Protein AF-A0A537HD70-F1 (afdb_monomer_lite)

Sequence (107 aa):
MSSSVHTKIQREFAEVERELEEDGARGSPLFSGGIIDFCKGWLKLAPTQYQEKILLHASRFVVARWARQTGKSTTIAALSLYCALHEGAKRVIILAPSLRQSKKLIH

pLDDT: mean 85.07, std 12.03, range [45.78, 96.75]

Structure (mmCIF, N/CA/C/O backbone):
data_AF-A0A537HD70-F1
#
_entry.id   AF-A0A537HD70-F1
#
loop_
_atom_site.group_PDB
_atom_site.id
_atom_site.type_symbol
_atom_site.label_atom_id
_atom_site.label_alt_id
_atom_site.label_comp_id
_atom_site.label_asym_id
_atom_site.label_entity_id
_atom_site.label_seq_id
_atom_site.pdbx_PDB_ins_code
_atom_site.Cartn_x
_atom_site.Cartn_y
_atom_site.Cartn_z
_atom_site.occupancy
_atom_site.B_iso_or_equiv
_atom_site.auth_seq_id
_atom_site.auth_comp_id
_atom_site.auth_asym_id
_atom_site.auth_atom_id
_atom_site.pdbx_PDB_model_num
ATOM 1 N N . MET A 1 1 ? -11.267 -3.176 46.882 1.00 45.78 1 MET A N 1
ATOM 2 C CA . MET A 1 1 ? -12.435 -2.401 46.408 1.00 45.78 1 MET A CA 1
ATOM 3 C C . MET A 1 1 ? -12.768 -2.862 44.997 1.00 45.78 1 MET A C 1
ATOM 5 O O . MET A 1 1 ? -11.998 -2.589 44.087 1.00 45.78 1 MET A O 1
ATOM 9 N N . SER A 1 2 ? -13.832 -3.654 44.838 1.00 52.25 2 SER A N 1
ATOM 10 C CA . SER A 1 2 ? -14.286 -4.150 43.531 1.00 52.25 2 SER A CA 1
ATOM 11 C C . SER A 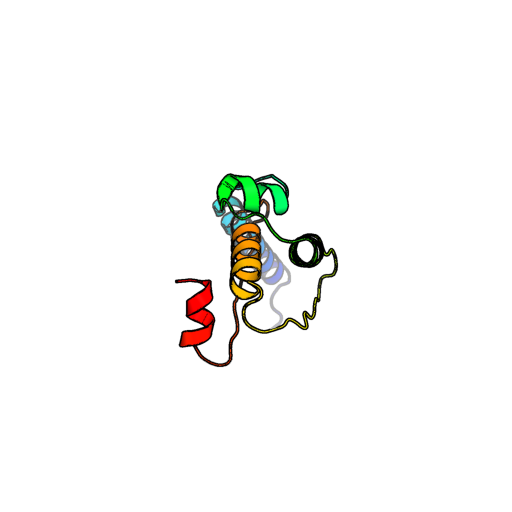1 2 ? -14.964 -3.004 42.792 1.00 52.25 2 SER A C 1
ATOM 13 O O . SER A 1 2 ? -15.952 -2.470 43.291 1.00 52.25 2 SER A O 1
ATOM 15 N N . SER A 1 3 ? -14.446 -2.597 41.634 1.00 59.22 3 SER A N 1
ATOM 16 C CA . SER A 1 3 ? -15.181 -1.674 40.770 1.00 59.22 3 SER A CA 1
ATOM 17 C C . SER A 1 3 ? -16.515 -2.322 40.390 1.00 59.22 3 SER A C 1
ATOM 19 O O . SER A 1 3 ? -16.570 -3.505 40.048 1.00 59.22 3 SER A O 1
ATOM 21 N N . SER A 1 4 ? -17.608 -1.571 40.542 1.00 76.31 4 SER A N 1
ATOM 22 C CA . SER A 1 4 ? -18.950 -2.047 40.207 1.00 76.31 4 SER A CA 1
ATOM 23 C C . SER A 1 4 ? -18.999 -2.396 38.720 1.00 76.31 4 SER A C 1
ATOM 25 O O . SER A 1 4 ? -18.476 -1.651 37.888 1.00 76.31 4 SER A O 1
ATOM 27 N N . VAL A 1 5 ? -19.638 -3.518 38.380 1.00 75.56 5 VAL A N 1
ATOM 28 C CA . VAL A 1 5 ? -19.846 -3.974 36.993 1.00 75.56 5 VAL A CA 1
ATOM 29 C C . VAL A 1 5 ? -20.405 -2.842 36.124 1.00 75.56 5 VAL A C 1
ATOM 31 O O . VAL A 1 5 ? -19.977 -2.669 34.987 1.00 75.56 5 VAL A O 1
ATOM 34 N N . HIS A 1 6 ? -21.264 -1.998 36.701 1.00 71.06 6 HIS A N 1
ATOM 35 C CA . HIS A 1 6 ? -21.823 -0.816 36.052 1.00 71.06 6 HIS A CA 1
ATOM 36 C C . HIS A 1 6 ? -20.745 0.167 35.573 1.00 71.06 6 HIS A C 1
ATOM 38 O O . HIS A 1 6 ? -20.778 0.617 34.436 1.00 71.06 6 HIS A O 1
ATOM 44 N N . THR A 1 7 ? -19.744 0.471 36.400 1.00 79.50 7 THR A N 1
ATOM 45 C CA . THR A 1 7 ? -18.641 1.374 36.032 1.00 79.50 7 T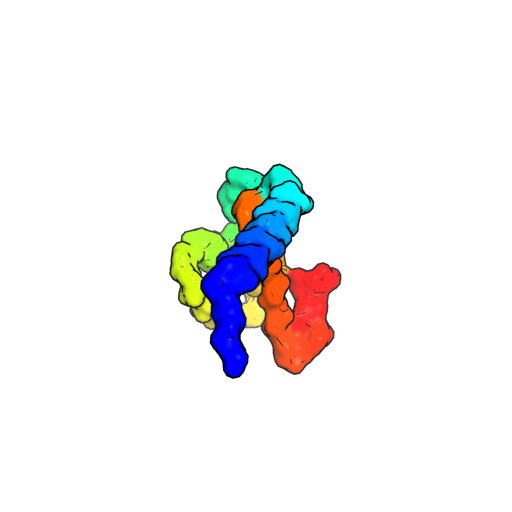HR A CA 1
ATOM 46 C C . THR A 1 7 ? -17.804 0.802 34.889 1.00 79.50 7 THR A C 1
ATOM 48 O O . THR A 1 7 ? -17.320 1.544 34.040 1.00 79.50 7 THR A O 1
ATOM 51 N N . LYS A 1 8 ? -17.646 -0.525 34.850 1.00 76.75 8 LYS A N 1
ATOM 52 C CA . LYS A 1 8 ? -16.899 -1.210 33.793 1.00 76.75 8 LYS A CA 1
ATOM 53 C C . LYS A 1 8 ? -17.657 -1.179 32.464 1.00 76.75 8 LYS A C 1
ATOM 55 O O . LYS A 1 8 ? -17.058 -0.855 31.450 1.00 76.75 8 LYS A O 1
ATOM 60 N N . ILE A 1 9 ? -18.967 -1.433 32.503 1.00 82.44 9 ILE A N 1
ATOM 61 C CA . ILE A 1 9 ? -19.860 -1.341 31.340 1.00 82.44 9 ILE A CA 1
ATOM 62 C C . ILE A 1 9 ? -19.862 0.085 30.780 1.00 82.44 9 ILE A C 1
ATOM 64 O O . ILE A 1 9 ? -19.630 0.265 29.594 1.00 82.44 9 ILE A O 1
ATOM 68 N N . GLN A 1 10 ? -20.046 1.099 31.629 1.00 83.44 10 GLN A N 1
ATOM 69 C CA . GLN A 1 10 ? -20.068 2.503 31.201 1.00 83.44 10 GLN A CA 1
ATOM 70 C C . GLN A 1 10 ? -18.755 2.937 30.533 1.00 83.44 10 GLN A C 1
ATOM 72 O O . GLN A 1 10 ? -18.768 3.675 29.554 1.00 83.44 10 GLN A O 1
ATOM 77 N N . ARG A 1 11 ? -17.613 2.448 31.030 1.00 80.12 11 ARG A N 1
ATOM 78 C CA . ARG A 1 11 ? -16.305 2.735 30.432 1.00 80.12 11 ARG A CA 1
ATOM 79 C C . ARG A 1 11 ? -16.145 2.107 29.045 1.00 80.12 11 ARG A C 1
ATOM 81 O O . ARG A 1 11 ? -15.670 2.791 28.150 1.00 80.12 11 ARG A O 1
ATOM 88 N N . GLU A 1 12 ? -16.544 0.846 28.885 1.00 80.12 12 GLU A N 1
ATOM 89 C CA . GLU A 1 12 ? -16.503 0.149 27.589 1.00 80.12 12 GLU A CA 1
ATOM 90 C C . GLU A 1 12 ? -17.448 0.803 26.575 1.00 80.12 12 GLU A C 1
ATOM 92 O O . GLU A 1 12 ? -17.054 1.058 25.443 1.00 80.12 12 GLU A O 1
ATOM 97 N N . PHE A 1 13 ? -18.667 1.167 26.988 1.00 80.25 13 PHE A N 1
ATOM 98 C CA . PHE A 1 13 ? -19.600 1.903 26.127 1.00 80.25 13 PHE A CA 1
ATOM 99 C C . PHE A 1 13 ? -19.010 3.234 25.647 1.00 80.25 13 PHE A C 1
ATOM 101 O O . PHE A 1 13 ? -19.080 3.530 24.460 1.00 80.25 13 PHE A O 1
ATOM 108 N N . ALA A 1 14 ? -18.356 3.989 26.533 1.00 84.44 14 ALA A N 1
ATOM 109 C CA . ALA A 1 14 ? -17.714 5.253 26.177 1.00 84.44 14 ALA A CA 1
ATOM 110 C C . ALA A 1 14 ? -16.453 5.094 25.304 1.00 84.44 14 ALA A C 1
ATOM 112 O O . ALA A 1 14 ? -16.015 6.065 24.685 1.00 84.44 14 ALA A O 1
ATOM 113 N N . GLU A 1 15 ? -15.801 3.927 25.301 1.00 82.31 15 GLU A N 1
ATOM 114 C CA . GLU A 1 15 ? -14.723 3.604 24.353 1.00 82.31 15 GLU A CA 1
ATOM 115 C C . GLU A 1 15 ? -15.289 3.249 22.981 1.00 82.31 15 GLU A C 1
ATOM 117 O O . GLU A 1 15 ? -14.817 3.792 21.986 1.00 82.31 15 GLU A O 1
ATOM 122 N N . VAL A 1 16 ? -16.341 2.431 22.936 1.00 78.81 16 VAL A N 1
ATOM 123 C CA . VAL A 1 16 ? -17.025 2.049 21.694 1.00 78.81 16 VAL A CA 1
ATOM 124 C C . VAL A 1 16 ? -17.683 3.254 21.022 1.00 78.81 16 VAL A C 1
ATOM 126 O O . VAL A 1 16 ? -17.556 3.409 19.813 1.00 78.81 16 VAL A O 1
ATOM 129 N N . GLU A 1 17 ? -18.337 4.145 21.772 1.00 78.62 17 GLU A N 1
ATOM 130 C CA . GLU A 1 17 ? -18.900 5.387 21.221 1.00 78.62 17 GLU A CA 1
ATOM 131 C C . GLU A 1 17 ? -17.816 6.283 20.618 1.00 78.62 17 GLU A C 1
ATOM 133 O O . GLU A 1 17 ? -18.003 6.795 19.519 1.00 78.62 17 GLU A O 1
ATOM 138 N N . ARG A 1 18 ? -16.654 6.407 21.273 1.00 73.75 18 ARG A N 1
ATOM 139 C CA . ARG A 1 18 ? -15.510 7.150 20.720 1.00 73.75 18 ARG A CA 1
ATOM 140 C C . ARG A 1 18 ? -14.954 6.501 19.462 1.00 73.75 18 ARG A C 1
ATOM 142 O O . ARG A 1 18 ? -14.606 7.209 18.528 1.00 73.75 18 ARG A O 1
ATOM 149 N N . GLU A 1 19 ? -14.853 5.178 19.432 1.00 72.69 19 GLU A N 1
ATOM 150 C CA . GLU A 1 19 ? -14.373 4.445 18.259 1.00 72.69 19 GLU A CA 1
ATOM 151 C C . GLU A 1 19 ? -15.349 4.594 17.081 1.00 72.69 19 GLU A C 1
ATOM 153 O O . GLU A 1 19 ? -14.920 4.829 15.955 1.00 72.69 19 GLU A O 1
ATOM 158 N N . LEU A 1 20 ? -16.658 4.571 17.350 1.00 65.19 20 LEU A N 1
ATOM 159 C CA . LEU A 1 20 ? -17.715 4.816 16.368 1.00 65.19 20 LEU A CA 1
ATOM 160 C C . LEU A 1 20 ? -17.767 6.275 15.898 1.00 65.19 20 LEU A C 1
ATOM 162 O O . LEU A 1 20 ? -18.015 6.515 14.719 1.00 65.19 20 LEU A O 1
ATOM 166 N N . GLU A 1 21 ? -17.524 7.248 16.777 1.00 68.50 21 GLU A N 1
ATOM 167 C CA . GLU A 1 21 ? -17.390 8.661 16.406 1.00 68.50 21 GLU A CA 1
ATOM 168 C C . GLU A 1 21 ? -16.119 8.908 15.588 1.00 68.50 21 GLU A C 1
ATOM 170 O O . GLU A 1 21 ? -16.177 9.603 14.576 1.00 68.50 21 GLU A O 1
ATOM 175 N N . GLU A 1 22 ? -14.984 8.309 15.966 1.00 64.50 22 GLU A N 1
ATOM 176 C CA . GLU A 1 22 ? -13.743 8.355 15.186 1.00 64.50 22 GLU A CA 1
ATOM 177 C C . GLU A 1 22 ? -13.935 7.711 13.810 1.00 64.50 22 GLU A C 1
ATOM 179 O O . GLU A 1 22 ? -13.484 8.267 12.812 1.00 64.50 22 GLU A O 1
ATOM 184 N N . ASP A 1 23 ? -14.620 6.569 13.733 1.00 60.19 23 ASP A N 1
ATOM 185 C CA . ASP A 1 23 ? -14.918 5.871 12.482 1.00 60.19 23 ASP A CA 1
ATOM 186 C C . ASP A 1 23 ? -15.949 6.616 11.630 1.00 60.19 23 ASP A C 1
ATOM 188 O O . ASP A 1 23 ? -15.775 6.720 10.415 1.00 60.19 23 ASP A O 1
ATOM 192 N N . GLY A 1 24 ? -16.968 7.215 12.247 1.00 59.31 24 GLY A N 1
ATOM 193 C CA . GLY A 1 24 ? -17.931 8.096 11.585 1.00 59.31 24 GLY A CA 1
ATOM 194 C C . GLY A 1 24 ? -17.291 9.389 11.070 1.00 59.31 24 GLY A C 1
ATOM 195 O O . GLY A 1 24 ? -17.644 9.874 9.993 1.00 59.31 24 GLY A O 1
ATOM 196 N N . ALA A 1 25 ? -16.288 9.914 11.780 1.00 56.72 25 ALA A N 1
ATOM 197 C CA . ALA A 1 25 ? -15.508 11.081 11.377 1.00 56.72 25 ALA A CA 1
ATOM 198 C C . ALA A 1 25 ? -14.500 10.791 10.251 1.00 56.72 25 ALA A C 1
ATOM 200 O O . ALA A 1 25 ? -14.029 11.735 9.612 1.00 56.72 25 ALA A O 1
ATOM 201 N N . ARG A 1 26 ? -14.187 9.518 9.943 1.00 59.78 26 ARG A N 1
ATOM 202 C CA . ARG A 1 26 ? -13.334 9.159 8.787 1.00 59.78 26 ARG A CA 1
ATOM 203 C C . ARG A 1 26 ? -13.980 9.484 7.435 1.00 59.78 26 ARG A C 1
ATOM 205 O O . ARG A 1 26 ? -13.278 9.464 6.426 1.00 59.78 26 ARG A O 1
ATOM 212 N N . GLY A 1 27 ? -15.262 9.856 7.414 1.00 61.03 27 GLY A N 1
ATOM 213 C CA . GLY A 1 27 ? -15.971 10.283 6.212 1.00 61.03 27 GLY A CA 1
ATOM 214 C C . GLY A 1 27 ? -16.242 9.137 5.234 1.00 61.03 27 GLY A C 1
ATOM 215 O O . GLY A 1 27 ? -15.819 7.997 5.424 1.00 61.03 27 GLY A O 1
ATOM 216 N N . SER A 1 28 ? -16.988 9.437 4.169 1.00 63.75 28 SER A N 1
ATOM 217 C CA . SER A 1 28 ? -17.179 8.493 3.067 1.00 63.75 28 SER A CA 1
ATOM 218 C C . SER A 1 28 ? -15.828 8.176 2.411 1.00 63.75 28 SER A C 1
ATOM 220 O O . SER A 1 28 ? -14.989 9.075 2.302 1.00 63.75 28 SER A O 1
ATOM 222 N N . PRO A 1 29 ? -15.597 6.932 1.958 1.00 71.94 29 PRO A N 1
ATOM 223 C CA . PRO A 1 29 ? -14.355 6.576 1.287 1.00 71.94 29 PRO A CA 1
ATOM 224 C C . PRO A 1 29 ? -14.037 7.530 0.141 1.00 71.94 29 PRO A C 1
ATOM 226 O O . PRO A 1 29 ? -14.880 7.786 -0.717 1.00 71.94 29 PRO A O 1
ATOM 229 N N . LEU A 1 30 ? -12.791 8.006 0.095 1.00 81.56 30 LEU A N 1
ATOM 230 C CA . LEU A 1 30 ? -12.305 8.798 -1.036 1.00 81.56 30 LEU A CA 1
ATOM 231 C C . LEU A 1 30 ? -12.141 7.928 -2.292 1.00 81.56 30 LEU A C 1
ATOM 233 O O . LEU A 1 30 ? -12.107 8.450 -3.406 1.00 81.56 30 LEU A O 1
ATOM 237 N N . PHE A 1 31 ? -12.058 6.603 -2.121 1.00 85.25 31 PHE A N 1
ATOM 238 C CA . PHE A 1 31 ? -12.009 5.634 -3.207 1.00 85.25 31 PHE A CA 1
ATOM 239 C C . PHE A 1 31 ? -12.701 4.306 -2.848 1.00 85.25 31 PHE A C 1
ATOM 241 O O . PHE A 1 31 ? -12.470 3.757 -1.774 1.00 85.25 31 PHE A O 1
ATOM 248 N N . SER A 1 32 ? -13.483 3.749 -3.779 1.00 83.75 32 SER A N 1
ATOM 249 C CA . SER A 1 32 ? -14.241 2.492 -3.585 1.00 83.75 32 SER A CA 1
ATOM 250 C C . SER A 1 32 ? -13.959 1.422 -4.653 1.00 83.75 32 SER A C 1
ATOM 252 O O . SER A 1 32 ? -14.722 0.473 -4.803 1.00 83.75 32 SER A O 1
ATOM 254 N N . GLY A 1 33 ? -12.901 1.587 -5.453 1.00 89.88 33 GLY A N 1
ATOM 255 C CA . GLY A 1 33 ? -12.538 0.647 -6.520 1.00 89.88 33 GLY A CA 1
ATOM 256 C C . GLY A 1 33 ? -11.461 -0.371 -6.127 1.00 89.88 33 GLY A C 1
ATOM 257 O O . GLY A 1 33 ? -10.939 -0.390 -5.008 1.00 89.88 33 GLY A O 1
ATOM 258 N N . GLY A 1 34 ? -11.056 -1.191 -7.098 1.00 93.75 34 GLY A N 1
ATOM 259 C CA . GLY A 1 34 ? -9.928 -2.104 -6.937 1.00 93.75 34 GLY A CA 1
ATOM 260 C C . GLY A 1 34 ? -8.584 -1.370 -6.876 1.00 93.75 34 GLY A C 1
ATOM 261 O O . GLY A 1 34 ? -8.392 -0.318 -7.487 1.00 93.75 34 GLY A O 1
ATOM 262 N N . ILE A 1 35 ? -7.604 -1.951 -6.181 1.00 95.56 35 ILE A N 1
ATOM 263 C CA . ILE A 1 35 ? -6.253 -1.376 -6.058 1.00 95.56 35 ILE A CA 1
ATOM 264 C C . ILE A 1 35 ? -5.542 -1.174 -7.408 1.00 95.56 35 ILE A C 1
ATOM 266 O O . ILE A 1 35 ? -4.747 -0.247 -7.566 1.00 95.56 35 ILE A O 1
ATOM 270 N N . ILE A 1 36 ? -5.831 -2.014 -8.405 1.00 96.75 36 ILE A N 1
ATOM 271 C CA . ILE A 1 36 ? -5.256 -1.873 -9.750 1.00 96.75 36 ILE A CA 1
ATOM 272 C C . ILE A 1 36 ? -5.847 -0.658 -10.469 1.00 96.75 36 ILE A C 1
ATOM 274 O O . ILE A 1 36 ? -5.102 0.107 -11.085 1.00 96.75 36 ILE A O 1
ATOM 278 N N . ASP A 1 37 ? -7.154 -0.439 -10.332 1.00 95.19 37 ASP A N 1
ATOM 279 C CA . ASP A 1 37 ? -7.840 0.723 -10.903 1.00 95.19 37 ASP A CA 1
ATOM 280 C C . ASP A 1 37 ? -7.400 2.009 -10.211 1.00 95.19 37 ASP A C 1
ATOM 282 O O . ASP A 1 37 ? -7.188 3.027 -10.868 1.00 95.19 37 ASP A O 1
ATOM 286 N N . PHE A 1 38 ? -7.163 1.949 -8.899 1.00 95.31 38 PHE A N 1
ATOM 287 C CA . PHE A 1 38 ? -6.543 3.039 -8.154 1.00 95.31 38 PHE A CA 1
ATOM 288 C C . PHE A 1 38 ? -5.167 3.394 -8.730 1.00 95.31 38 PHE A C 1
ATOM 290 O O . PHE A 1 38 ? -4.909 4.550 -9.071 1.00 95.31 38 PHE A O 1
ATOM 297 N N . CYS A 1 39 ? -4.292 2.400 -8.914 1.00 96.50 39 CYS A N 1
ATOM 298 C CA . CYS A 1 39 ? -2.962 2.633 -9.474 1.00 96.50 39 CYS A CA 1
ATOM 299 C C . CYS A 1 39 ? -3.043 3.272 -10.867 1.00 96.50 39 CYS A C 1
ATOM 301 O O . CYS A 1 39 ? -2.423 4.308 -11.107 1.00 96.50 39 CYS A O 1
ATOM 303 N N . LYS A 1 40 ? -3.834 2.697 -11.778 1.00 96.19 40 LYS A N 1
ATOM 304 C CA . LYS A 1 40 ? -3.905 3.148 -13.177 1.00 96.19 40 LYS A CA 1
ATOM 305 C C . LYS A 1 40 ? -4.655 4.473 -13.327 1.00 96.19 40 LYS A C 1
ATOM 307 O O . LYS A 1 40 ? -4.208 5.363 -14.048 1.00 96.19 40 LYS A O 1
ATOM 312 N N . GLY A 1 41 ? -5.795 4.606 -12.658 1.00 94.00 41 GLY A N 1
ATOM 313 C CA . GLY A 1 41 ? -6.708 5.735 -12.793 1.00 94.00 41 GLY A CA 1
ATOM 314 C C . GLY A 1 41 ? -6.250 6.966 -12.023 1.00 94.00 41 GLY A C 1
ATOM 315 O O . GLY A 1 41 ? -6.131 8.039 -12.620 1.00 94.00 41 GLY A O 1
ATOM 316 N N . TRP A 1 42 ? -5.961 6.800 -10.730 1.00 93.56 42 TRP A N 1
ATOM 317 C CA . TRP A 1 42 ? -5.609 7.897 -9.826 1.00 93.56 42 TRP A CA 1
ATOM 318 C C . TRP A 1 42 ? -4.117 8.207 -9.849 1.00 93.56 42 TRP A C 1
ATOM 320 O O . TRP A 1 42 ? -3.736 9.359 -10.034 1.00 93.56 42 TRP A O 1
ATOM 330 N N . LEU A 1 43 ? -3.267 7.186 -9.711 1.00 93.88 43 LEU A N 1
ATOM 331 C CA . LEU A 1 43 ? -1.814 7.389 -9.617 1.00 93.88 43 LEU A CA 1
ATOM 332 C C . LEU A 1 43 ? -1.106 7.438 -10.974 1.00 93.88 43 LEU A C 1
ATOM 334 O O . LEU A 1 43 ? 0.093 7.703 -11.020 1.00 93.88 43 LEU A O 1
ATOM 338 N N . LYS A 1 44 ? -1.821 7.146 -12.070 1.00 94.94 44 LYS A N 1
ATOM 339 C CA . LYS A 1 44 ? -1.249 6.984 -13.420 1.00 94.94 44 LYS A CA 1
ATOM 340 C C . LYS A 1 44 ? -0.061 6.011 -13.445 1.00 94.94 44 LYS A C 1
ATOM 342 O O . LYS A 1 44 ? 0.856 6.140 -14.251 1.00 94.94 44 LYS A O 1
ATOM 347 N N . LEU A 1 45 ? -0.095 5.016 -12.562 1.00 93.62 45 LEU A N 1
ATOM 348 C CA . LEU A 1 45 ? 0.906 3.974 -12.420 1.00 93.62 45 LEU A CA 1
ATOM 349 C C . LEU A 1 45 ? 0.357 2.676 -13.006 1.00 93.62 45 LEU A C 1
ATOM 351 O O . LEU A 1 45 ? -0.667 2.171 -12.555 1.00 93.62 45 LEU A O 1
ATOM 355 N N . ALA A 1 46 ? 1.056 2.116 -13.990 1.00 96.06 46 ALA A N 1
ATOM 356 C CA . ALA A 1 46 ? 0.766 0.791 -14.527 1.00 96.06 46 ALA A CA 1
ATOM 357 C C . ALA A 1 46 ? 1.652 -0.243 -13.813 1.00 96.06 46 ALA A C 1
ATOM 359 O O . ALA A 1 46 ? 2.853 -0.300 -14.099 1.00 96.06 46 ALA A O 1
ATOM 360 N N . PRO A 1 47 ? 1.118 -1.039 -12.865 1.00 96.25 47 PRO A N 1
ATOM 361 C CA . PRO A 1 47 ? 1.930 -2.024 -12.175 1.00 96.25 47 PRO A CA 1
ATOM 362 C C . PRO A 1 47 ? 2.348 -3.121 -13.155 1.00 96.25 47 PRO A C 1
ATOM 364 O O . PRO A 1 47 ? 1.576 -3.555 -14.005 1.00 96.25 47 PRO A O 1
ATOM 367 N N . THR A 1 48 ? 3.580 -3.594 -13.030 1.00 96.50 48 THR A N 1
ATOM 368 C CA . THR A 1 48 ? 4.031 -4.789 -13.756 1.00 96.50 48 THR A CA 1
ATOM 369 C C . THR A 1 48 ? 3.371 -6.045 -13.182 1.00 96.50 48 THR A C 1
ATOM 371 O O . THR A 1 48 ? 2.935 -6.051 -12.032 1.00 96.50 48 THR A O 1
ATOM 374 N N . GLN A 1 49 ? 3.382 -7.158 -13.921 1.00 95.81 49 GLN A N 1
ATOM 375 C CA . GLN A 1 49 ? 2.749 -8.415 -13.485 1.00 95.81 49 GLN A CA 1
ATOM 376 C C . GLN A 1 49 ? 3.179 -8.879 -12.082 1.00 95.81 49 GLN A C 1
ATOM 378 O O . GLN A 1 49 ? 2.371 -9.399 -11.316 1.00 95.81 49 GLN A O 1
ATOM 383 N N . TYR A 1 50 ? 4.451 -8.703 -11.707 1.00 94.06 50 TYR A N 1
ATOM 384 C CA . TYR A 1 50 ? 4.914 -9.109 -10.376 1.00 94.06 50 TYR A CA 1
ATOM 385 C C . TYR A 1 50 ? 4.415 -8.158 -9.270 1.00 94.06 50 TYR A C 1
ATOM 387 O O . TYR A 1 50 ? 4.231 -8.585 -8.131 1.00 94.06 50 TYR A O 1
ATOM 395 N N . GLN A 1 51 ? 4.197 -6.880 -9.595 1.00 96.31 51 GLN A N 1
ATOM 396 C CA . GLN A 1 51 ? 3.614 -5.897 -8.683 1.00 96.31 51 GLN A CA 1
ATOM 397 C C . GLN A 1 51 ? 2.110 -6.143 -8.536 1.00 96.31 51 GLN A C 1
ATOM 399 O O . GLN A 1 51 ? 1.594 -6.103 -7.429 1.00 96.31 51 GLN A O 1
ATOM 404 N N . GLU A 1 52 ? 1.399 -6.496 -9.606 1.00 96.56 52 GLU A N 1
ATOM 405 C CA . GLU A 1 52 ? -0.013 -6.886 -9.498 1.00 96.56 52 GLU A CA 1
ATOM 406 C C . GLU A 1 52 ? -0.186 -8.090 -8.560 1.00 96.56 52 GLU A C 1
ATOM 408 O O . GLU A 1 52 ? -1.041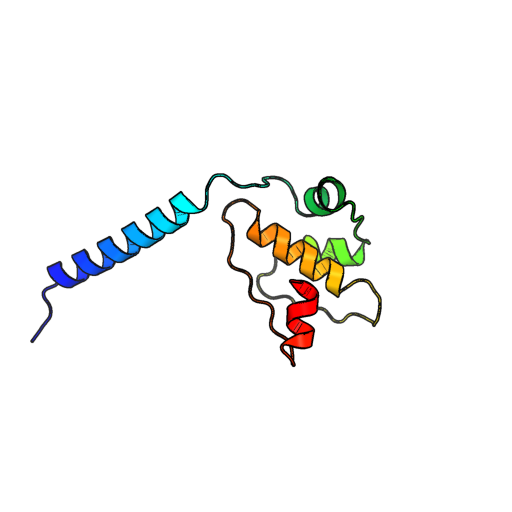 -8.063 -7.677 1.00 96.56 52 GLU A O 1
ATOM 413 N N . LYS A 1 53 ? 0.703 -9.092 -8.650 1.00 95.06 53 LYS A N 1
ATOM 414 C CA . LYS A 1 53 ? 0.701 -10.250 -7.738 1.00 95.06 53 LYS A CA 1
ATOM 415 C C . LYS A 1 53 ? 0.826 -9.872 -6.263 1.00 95.06 53 LYS A C 1
ATOM 417 O O . LYS A 1 53 ? 0.232 -10.554 -5.437 1.00 95.06 53 LYS A O 1
ATOM 422 N N . ILE A 1 54 ? 1.601 -8.837 -5.918 1.00 95.12 54 ILE A N 1
ATOM 423 C CA . ILE A 1 54 ? 1.722 -8.390 -4.521 1.00 95.12 54 ILE A CA 1
ATOM 424 C C . ILE A 1 54 ? 0.518 -7.546 -4.097 1.00 95.12 54 ILE A C 1
ATOM 426 O O . ILE A 1 54 ? 0.043 -7.694 -2.978 1.00 95.12 54 ILE A O 1
ATOM 430 N N . LEU A 1 55 ? 0.024 -6.679 -4.987 1.00 95.69 55 LEU A N 1
ATOM 431 C CA . LEU A 1 55 ? -1.076 -5.754 -4.706 1.00 95.69 55 LEU A CA 1
ATOM 432 C C . LEU A 1 55 ? -2.405 -6.493 -4.519 1.00 95.69 55 LEU A C 1
ATOM 434 O O . LEU A 1 55 ? -3.226 -6.075 -3.712 1.00 95.69 55 LEU A O 1
ATOM 438 N N . LEU A 1 56 ? -2.596 -7.598 -5.241 1.00 95.44 56 LEU A N 1
ATOM 439 C CA . LEU A 1 56 ? -3.791 -8.442 -5.181 1.00 95.44 56 LEU A CA 1
ATOM 440 C C . LEU A 1 56 ? -3.664 -9.605 -4.184 1.00 95.44 56 LEU A C 1
ATOM 442 O O . LEU A 1 56 ? -4.553 -10.451 -4.101 1.00 95.44 56 LEU A O 1
ATOM 446 N N . HIS A 1 57 ? -2.554 -9.694 -3.449 1.00 95.25 57 HIS A N 1
ATOM 447 C CA . HIS A 1 57 ? -2.317 -10.820 -2.557 1.00 95.25 57 HIS A CA 1
ATOM 448 C C . HIS A 1 57 ? -3.230 -10.758 -1.324 1.00 95.25 57 HIS A C 1
ATOM 450 O O . HIS A 1 57 ? -3.220 -9.778 -0.586 1.00 95.25 57 HIS A O 1
ATOM 456 N N . ALA A 1 58 ? -3.976 -11.831 -1.055 1.00 91.75 58 ALA A N 1
ATOM 457 C CA . ALA A 1 58 ? -4.973 -11.854 0.021 1.00 91.75 58 ALA A CA 1
ATOM 458 C C . ALA A 1 58 ? -4.401 -12.160 1.421 1.00 91.75 58 ALA A C 1
ATOM 460 O O . ALA A 1 58 ? -5.088 -11.987 2.427 1.00 91.75 58 ALA A O 1
ATOM 461 N N . SER A 1 59 ? -3.161 -12.652 1.524 1.00 93.69 59 SER A N 1
ATOM 462 C CA . SER A 1 59 ? -2.596 -13.021 2.829 1.00 93.69 59 SER A CA 1
ATOM 463 C C . SER A 1 59 ? -2.338 -11.810 3.724 1.00 93.69 59 SER A C 1
ATOM 465 O O . SER A 1 59 ? -1.756 -10.818 3.299 1.00 93.69 59 SER A O 1
ATOM 467 N N . ARG A 1 60 ? -2.677 -11.952 5.011 1.00 89.38 60 ARG A N 1
ATOM 468 C CA . ARG A 1 60 ? -2.455 -10.931 6.049 1.00 89.38 60 ARG A CA 1
ATOM 469 C C . ARG A 1 60 ? -0.978 -10.575 6.254 1.00 89.38 60 ARG A C 1
ATOM 471 O O . ARG A 1 60 ? -0.667 -9.430 6.565 1.00 89.38 60 ARG A O 1
ATOM 478 N N . PHE A 1 61 ? -0.082 -11.550 6.110 1.00 93.12 61 PHE A N 1
ATOM 479 C CA . PHE A 1 61 ? 1.362 -11.363 6.243 1.00 93.12 61 PHE A CA 1
ATOM 480 C C . PHE A 1 61 ? 2.045 -11.756 4.941 1.00 93.12 61 PHE A C 1
ATOM 482 O O . PHE A 1 61 ? 1.847 -12.862 4.440 1.00 93.12 61 PHE A O 1
ATOM 489 N N . VAL A 1 62 ? 2.849 -10.846 4.397 1.00 93.31 62 VAL A N 1
ATOM 490 C CA . VAL A 1 62 ? 3.516 -11.025 3.108 1.00 93.31 62 VAL A CA 1
ATOM 491 C C . VAL A 1 62 ? 4.978 -10.621 3.241 1.00 93.31 62 VAL A C 1
ATOM 493 O O . VAL A 1 62 ? 5.291 -9.544 3.743 1.00 93.31 62 VAL A O 1
ATOM 496 N N . VAL A 1 63 ? 5.878 -11.482 2.763 1.00 93.88 63 VAL A N 1
ATOM 497 C CA . VAL A 1 63 ? 7.317 -11.205 2.685 1.00 93.88 63 VAL A CA 1
ATOM 498 C C . VAL A 1 63 ? 7.726 -11.180 1.219 1.00 93.88 63 VAL A C 1
ATOM 500 O O . VAL A 1 63 ? 7.624 -12.182 0.515 1.00 93.88 63 VAL A O 1
ATOM 503 N N . ALA A 1 64 ? 8.218 -10.033 0.757 1.00 92.12 64 ALA A N 1
ATOM 504 C CA . ALA A 1 64 ? 8.656 -9.846 -0.619 1.00 92.12 64 ALA A CA 1
ATOM 505 C C . ALA A 1 64 ? 10.189 -9.806 -0.714 1.00 92.12 64 ALA A C 1
ATOM 507 O O . ALA A 1 64 ? 10.842 -8.963 -0.098 1.00 92.12 64 ALA A O 1
ATOM 508 N N . ARG A 1 65 ? 10.774 -10.690 -1.532 1.00 94.69 65 ARG A N 1
ATOM 509 C CA . ARG A 1 65 ? 12.204 -10.662 -1.885 1.00 94.69 65 ARG A CA 1
ATOM 510 C C . ARG A 1 65 ? 12.368 -10.051 -3.272 1.00 94.69 65 ARG A C 1
ATOM 512 O O . ARG A 1 65 ? 12.171 -10.730 -4.275 1.00 94.69 65 ARG A O 1
ATOM 519 N N . TRP A 1 66 ? 12.709 -8.767 -3.329 1.00 94.44 66 TRP A N 1
ATOM 520 C CA . TRP A 1 66 ? 12.796 -8.016 -4.583 1.00 94.44 66 TRP A CA 1
ATOM 521 C C . TRP A 1 66 ? 14.188 -7.456 -4.845 1.00 94.44 66 TRP A C 1
ATOM 523 O O . TRP A 1 66 ? 14.888 -7.020 -3.929 1.00 94.44 66 TRP A O 1
ATOM 533 N N . ALA A 1 67 ? 14.553 -7.400 -6.125 1.00 94.50 67 ALA A N 1
ATOM 534 C CA . ALA A 1 67 ? 15.802 -6.802 -6.563 1.00 94.50 67 ALA A CA 1
ATOM 535 C C . ALA A 1 67 ? 15.847 -5.275 -6.319 1.00 94.50 67 ALA A C 1
ATOM 537 O O . ALA A 1 67 ? 14.886 -4.606 -5.902 1.00 94.50 67 ALA A O 1
ATOM 538 N N . ARG A 1 68 ? 17.026 -4.689 -6.535 1.00 92.25 68 ARG A N 1
ATOM 539 C CA . ARG A 1 68 ? 17.194 -3.231 -6.507 1.00 92.25 68 ARG A CA 1
ATOM 540 C C . ARG A 1 68 ? 16.510 -2.607 -7.730 1.00 92.25 68 ARG A C 1
ATOM 542 O O . ARG A 1 68 ? 16.386 -3.254 -8.756 1.00 92.25 68 ARG A O 1
ATOM 549 N N . GLN A 1 69 ? 16.034 -1.367 -7.575 1.00 90.44 69 GLN A N 1
ATOM 550 C CA . GLN A 1 69 ? 15.473 -0.547 -8.665 1.00 90.44 69 GLN A CA 1
ATOM 551 C C . GLN A 1 69 ? 14.286 -1.143 -9.452 1.00 90.44 69 GLN A C 1
ATOM 553 O O . GLN A 1 69 ? 13.946 -0.645 -10.512 1.00 90.44 69 GLN A O 1
ATOM 558 N N . THR A 1 70 ? 13.571 -2.127 -8.910 1.00 93.75 70 THR A N 1
ATOM 559 C CA . THR A 1 70 ? 12.387 -2.708 -9.572 1.00 93.75 70 THR A CA 1
ATOM 560 C C . THR A 1 70 ? 11.095 -1.901 -9.390 1.00 93.75 70 THR A C 1
ATOM 562 O O . THR A 1 70 ? 10.038 -2.317 -9.835 1.00 93.75 70 THR A O 1
ATOM 565 N N . GLY A 1 71 ? 11.136 -0.752 -8.708 1.00 92.12 71 GLY A N 1
ATOM 566 C CA . GLY A 1 71 ? 9.926 0.015 -8.372 1.00 92.12 71 GLY A CA 1
ATOM 567 C C . GLY A 1 71 ? 9.235 -0.423 -7.076 1.00 92.12 71 GLY A C 1
ATOM 568 O O . GLY A 1 71 ? 8.142 0.042 -6.775 1.00 92.12 71 GLY A O 1
ATOM 569 N N . LYS A 1 72 ? 9.889 -1.262 -6.257 1.00 94.31 72 LYS A N 1
ATOM 570 C CA . LYS A 1 72 ? 9.354 -1.728 -4.965 1.00 94.31 72 LYS A CA 1
ATOM 571 C C . LYS A 1 72 ? 8.808 -0.629 -4.050 1.00 94.31 72 LYS A C 1
ATOM 573 O O . LYS A 1 72 ? 7.753 -0.804 -3.457 1.00 94.31 72 LYS A O 1
ATOM 578 N N . SER A 1 73 ? 9.525 0.487 -3.926 1.00 93.19 73 SER A N 1
ATOM 579 C CA . SER A 1 73 ? 9.119 1.596 -3.060 1.00 93.19 73 SER A CA 1
ATOM 580 C C . SER A 1 73 ? 7.818 2.214 -3.557 1.00 93.19 73 SER A C 1
ATOM 582 O O . SER A 1 73 ? 6.894 2.392 -2.776 1.00 93.19 73 SER A O 1
ATOM 584 N N . THR A 1 74 ? 7.715 2.439 -4.865 1.00 93.75 74 THR A N 1
ATOM 585 C CA . THR A 1 74 ? 6.517 2.981 -5.504 1.00 93.75 74 THR A CA 1
ATOM 586 C C . THR A 1 74 ? 5.313 2.057 -5.324 1.00 93.75 74 THR A C 1
ATOM 588 O O . THR A 1 74 ? 4.236 2.523 -4.972 1.00 93.75 74 THR A O 1
ATOM 591 N N . THR A 1 75 ? 5.495 0.741 -5.479 1.00 95.44 75 THR A N 1
ATOM 592 C CA . THR A 1 75 ? 4.423 -0.242 -5.246 1.00 95.44 75 THR A CA 1
ATOM 593 C C . THR A 1 75 ? 3.920 -0.218 -3.800 1.00 95.44 75 THR A C 1
ATOM 595 O O . THR A 1 75 ? 2.714 -0.209 -3.574 1.00 95.44 75 THR A O 1
ATOM 598 N N . ILE A 1 76 ? 4.825 -0.175 -2.814 1.00 94.19 76 ILE A N 1
ATOM 599 C CA . ILE A 1 76 ? 4.441 -0.132 -1.393 1.00 94.19 76 ILE A CA 1
ATOM 600 C C . ILE A 1 76 ? 3.801 1.211 -1.018 1.00 94.19 76 ILE A C 1
ATOM 602 O O . ILE A 1 76 ? 2.852 1.223 -0.236 1.00 94.19 76 ILE A O 1
ATOM 606 N N . ALA A 1 77 ? 4.261 2.326 -1.593 1.00 94.38 77 ALA A N 1
ATOM 607 C CA . ALA A 1 77 ? 3.630 3.631 -1.408 1.00 94.38 77 ALA A CA 1
ATOM 608 C C . ALA A 1 77 ? 2.193 3.638 -1.957 1.00 94.38 77 ALA A C 1
ATOM 610 O O . ALA A 1 77 ? 1.275 4.049 -1.252 1.00 94.38 77 ALA A O 1
ATOM 611 N N . ALA A 1 78 ? 1.979 3.098 -3.163 1.00 94.75 78 ALA A N 1
ATOM 612 C CA . ALA A 1 78 ? 0.651 2.984 -3.767 1.00 94.75 78 ALA A CA 1
ATOM 613 C C . ALA A 1 78 ? -0.302 2.127 -2.917 1.00 94.75 78 ALA A C 1
ATOM 615 O O . ALA A 1 78 ? -1.430 2.540 -2.661 1.00 94.75 78 ALA A O 1
ATOM 616 N N . LEU A 1 79 ? 0.167 0.974 -2.422 1.00 94.56 79 LEU A N 1
ATOM 617 C CA . LEU A 1 79 ? -0.600 0.122 -1.507 1.00 94.56 79 LEU A CA 1
ATOM 618 C C . LEU A 1 79 ? -0.940 0.837 -0.195 1.00 94.56 79 LEU A C 1
ATOM 620 O O . LEU A 1 79 ? -2.065 0.746 0.287 1.00 94.56 79 LEU A O 1
ATOM 624 N N . SER A 1 80 ? 0.027 1.553 0.379 1.00 93.19 80 SER A N 1
ATOM 625 C CA . SER A 1 80 ? -0.166 2.297 1.627 1.00 93.19 80 SER A CA 1
ATOM 626 C C . SER A 1 80 ? -1.226 3.383 1.459 1.00 93.19 80 SER A C 1
ATOM 628 O O . SER A 1 80 ? -2.122 3.504 2.290 1.00 93.19 80 SER A O 1
ATOM 630 N N . LEU A 1 81 ? -1.157 4.128 0.355 1.00 92.75 81 LEU A N 1
ATOM 631 C CA . LEU A 1 81 ? -2.114 5.179 0.044 1.00 92.75 81 LEU A CA 1
ATOM 632 C C . LEU A 1 81 ? -3.507 4.606 -0.235 1.00 92.75 81 LEU A C 1
ATOM 634 O O . LEU A 1 81 ? -4.485 5.109 0.304 1.00 92.75 81 LEU A O 1
ATOM 638 N N . TYR A 1 82 ? -3.597 3.515 -0.999 1.00 93.56 82 TYR A N 1
ATOM 639 C CA . TYR A 1 82 ? -4.857 2.808 -1.218 1.00 93.56 82 TYR A CA 1
ATOM 640 C C . TYR A 1 82 ? -5.500 2.392 0.110 1.00 93.56 82 TYR A C 1
ATOM 642 O O . TYR A 1 82 ? -6.646 2.734 0.360 1.00 93.56 82 TYR A O 1
ATOM 650 N N . CYS A 1 83 ? -4.757 1.746 1.013 1.00 90.56 83 CYS A N 1
ATOM 651 C CA . CYS A 1 83 ? -5.273 1.347 2.328 1.00 90.56 83 CYS A CA 1
ATOM 652 C C . CYS A 1 83 ? -5.742 2.527 3.194 1.00 90.56 83 CYS A C 1
ATOM 654 O O . CYS A 1 83 ? -6.635 2.349 4.022 1.00 90.56 83 CYS A O 1
ATOM 656 N N . ALA A 1 84 ? -5.131 3.701 3.034 1.00 89.31 84 ALA A N 1
ATOM 657 C CA . ALA A 1 84 ? -5.496 4.903 3.775 1.00 89.31 84 ALA A CA 1
ATOM 658 C C . ALA A 1 84 ? -6.736 5.612 3.202 1.00 89.31 84 ALA A C 1
ATOM 660 O O . ALA A 1 84 ? -7.447 6.266 3.956 1.00 89.31 84 ALA A O 1
ATOM 661 N N . LEU A 1 85 ? -6.990 5.497 1.893 1.00 89.44 85 LEU A N 1
ATOM 662 C CA . LEU A 1 85 ? -8.067 6.212 1.190 1.00 89.44 85 LEU A CA 1
ATOM 663 C C . LEU A 1 85 ? -9.276 5.335 0.832 1.00 89.44 85 LEU A C 1
ATOM 665 O O . LEU A 1 85 ? -10.345 5.861 0.515 1.00 89.44 85 LEU A O 1
ATOM 669 N N . HIS A 1 86 ? -9.099 4.015 0.840 1.00 88.06 86 HIS A N 1
ATOM 670 C CA . HIS A 1 86 ? -10.153 3.051 0.560 1.00 88.06 86 HIS A CA 1
ATOM 671 C C . HIS A 1 86 ? -11.172 2.989 1.704 1.00 88.06 86 HIS A C 1
ATOM 673 O O . HIS A 1 86 ? -10.866 3.312 2.852 1.00 88.06 86 HIS A O 1
ATOM 679 N N . GLU A 1 87 ? -12.376 2.512 1.397 1.00 74.19 87 GLU A N 1
ATOM 680 C CA . GLU A 1 87 ? -13.399 2.124 2.374 1.00 74.19 87 GLU A CA 1
ATOM 681 C C . GLU A 1 87 ? -12.823 1.329 3.551 1.00 74.19 87 GLU A C 1
ATOM 683 O O . GLU A 1 87 ? -12.039 0.390 3.368 1.00 74.19 87 GLU A O 1
ATOM 688 N N . GLY A 1 88 ? -13.192 1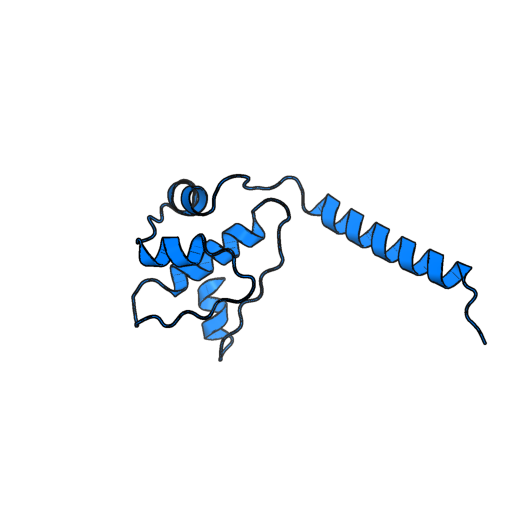.751 4.766 1.00 72.75 88 GLY A N 1
ATOM 689 C CA . GLY A 1 88 ? -12.600 1.258 6.009 1.00 72.75 88 GLY A CA 1
ATOM 690 C C . GLY A 1 88 ? -11.190 1.796 6.278 1.00 72.75 88 GLY A C 1
ATOM 691 O O . GLY A 1 88 ? -10.390 1.079 6.882 1.00 72.75 88 GLY A O 1
ATOM 692 N N . ALA A 1 89 ? -10.890 3.011 5.792 1.00 73.25 89 ALA A N 1
ATOM 693 C CA . ALA A 1 89 ? -9.613 3.727 5.865 1.00 73.25 89 ALA A CA 1
ATOM 694 C C . ALA A 1 89 ? -8.743 3.307 7.056 1.00 73.25 89 ALA A C 1
ATOM 696 O O . ALA A 1 89 ? -9.092 3.498 8.227 1.00 73.25 89 ALA A O 1
ATOM 697 N N . LYS A 1 90 ? -7.584 2.722 6.748 1.00 80.44 90 LYS A N 1
ATOM 698 C CA . LYS A 1 90 ? -6.681 2.130 7.738 1.00 80.44 90 LYS A CA 1
ATOM 699 C C . LYS A 1 90 ? -5.519 3.064 8.028 1.00 80.44 90 LYS A C 1
ATOM 701 O O . LYS A 1 90 ? -4.943 3.668 7.126 1.00 80.44 90 LYS A O 1
ATOM 706 N N . ARG A 1 91 ? -5.098 3.111 9.293 1.00 84.25 91 ARG A N 1
ATOM 707 C CA . ARG A 1 91 ? -3.826 3.743 9.665 1.00 84.25 91 ARG A CA 1
ATOM 708 C C . ARG A 1 91 ? -2.681 2.858 9.175 1.00 84.25 91 ARG A C 1
ATOM 710 O O . ARG A 1 91 ? -2.608 1.683 9.534 1.00 84.25 91 ARG A O 1
ATOM 717 N N . VAL A 1 92 ? -1.790 3.424 8.366 1.00 88.31 92 VAL A N 1
ATOM 718 C CA . VAL A 1 92 ? -0.624 2.719 7.818 1.00 88.31 92 VAL A CA 1
ATOM 719 C C . VAL A 1 92 ? 0.646 3.227 8.488 1.00 88.31 92 VAL A C 1
ATOM 721 O O . VAL A 1 92 ? 0.864 4.430 8.598 1.00 88.31 92 VAL A O 1
ATOM 724 N N . ILE A 1 93 ? 1.502 2.301 8.923 1.00 88.00 93 ILE A N 1
ATOM 725 C CA . ILE A 1 93 ? 2.802 2.605 9.526 1.00 88.00 93 ILE A CA 1
ATOM 726 C C . ILE A 1 93 ? 3.900 2.044 8.625 1.00 88.00 93 ILE A C 1
ATOM 728 O O . ILE A 1 93 ? 3.876 0.870 8.258 1.00 88.00 93 ILE A O 1
ATOM 732 N N . ILE A 1 94 ? 4.888 2.881 8.303 1.00 89.38 94 ILE A N 1
ATOM 733 C CA . ILE A 1 94 ? 6.059 2.500 7.510 1.00 89.38 94 ILE A CA 1
ATOM 734 C C . ILE A 1 94 ? 7.288 2.493 8.413 1.00 89.38 94 ILE A C 1
ATOM 736 O O . ILE A 1 94 ? 7.746 3.538 8.877 1.00 89.38 94 ILE A O 1
ATOM 740 N N . LEU A 1 95 ? 7.847 1.304 8.628 1.00 89.81 95 LEU A N 1
ATOM 741 C CA . LEU A 1 95 ? 9.061 1.107 9.412 1.00 89.81 95 LEU A CA 1
ATOM 742 C C . LEU A 1 95 ? 10.261 0.901 8.486 1.00 89.81 95 LEU A C 1
ATOM 744 O O . LEU A 1 95 ? 10.193 0.169 7.500 1.00 89.81 95 LEU A O 1
ATOM 748 N N . ALA A 1 96 ? 11.374 1.548 8.815 1.00 90.31 96 ALA A N 1
ATOM 7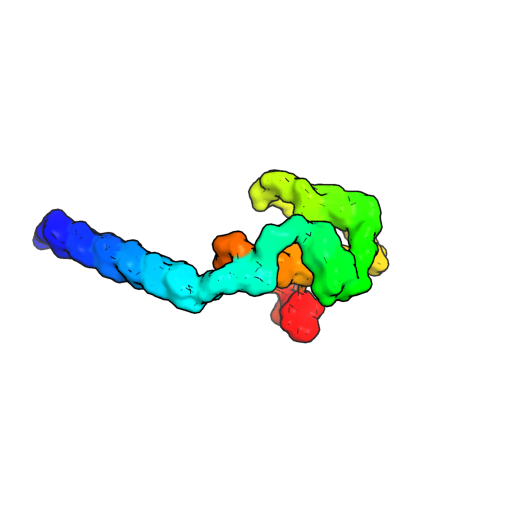49 C CA . ALA A 1 96 ? 12.641 1.409 8.110 1.00 90.31 96 ALA A CA 1
ATOM 750 C C . ALA A 1 96 ? 13.807 1.587 9.098 1.00 90.31 96 ALA A C 1
ATOM 752 O O . ALA A 1 96 ? 13.601 2.167 10.164 1.00 90.31 96 ALA A O 1
ATOM 753 N N . PRO A 1 97 ? 15.038 1.166 8.747 1.00 91.31 97 PRO A N 1
ATOM 754 C CA . PRO A 1 97 ? 16.199 1.301 9.632 1.00 91.31 97 PRO A CA 1
ATOM 755 C C . PRO A 1 97 ? 16.525 2.743 10.044 1.00 91.31 97 PRO A C 1
ATOM 757 O O . PRO A 1 97 ? 17.186 2.962 11.051 1.00 91.31 97 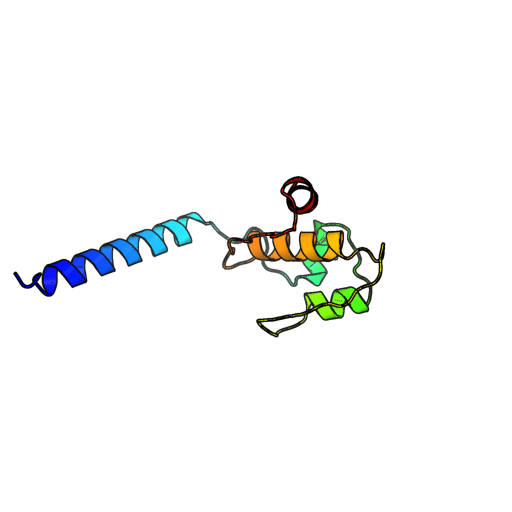PRO A O 1
ATOM 760 N N . SER A 1 98 ? 16.087 3.738 9.267 1.00 92.12 98 SER A N 1
ATOM 761 C CA . SER A 1 98 ? 16.255 5.152 9.603 1.00 92.12 98 SER A CA 1
ATOM 762 C C . SER A 1 98 ? 15.019 5.972 9.246 1.00 92.12 98 SER A C 1
ATOM 764 O O . SER A 1 98 ? 14.330 5.684 8.264 1.00 92.12 98 SER A O 1
ATOM 766 N N . LEU A 1 99 ? 14.806 7.068 9.982 1.00 83.31 99 LEU A N 1
ATOM 767 C CA . LEU A 1 99 ? 13.724 8.022 9.716 1.00 83.31 99 LEU A CA 1
ATOM 768 C C . LEU A 1 99 ? 13.803 8.604 8.297 1.00 83.31 99 LEU A C 1
ATOM 770 O O . LEU A 1 99 ? 12.787 8.807 7.641 1.00 83.31 99 LEU A O 1
ATOM 774 N N . ARG A 1 100 ? 15.019 8.835 7.786 1.00 88.25 100 ARG A N 1
ATOM 775 C CA . ARG A 1 100 ? 15.221 9.301 6.407 1.00 88.25 100 ARG A CA 1
ATOM 776 C C . ARG A 1 100 ? 14.678 8.298 5.389 1.00 88.25 100 ARG A C 1
ATOM 778 O O . ARG A 1 100 ? 14.153 8.701 4.361 1.00 88.25 100 ARG A O 1
ATOM 785 N N . GLN A 1 101 ? 14.832 7.000 5.645 1.00 86.00 101 GLN A N 1
ATOM 786 C CA . GLN A 1 101 ? 14.358 5.958 4.737 1.00 86.00 101 GLN A CA 1
ATOM 787 C C . GLN A 1 101 ? 12.848 5.756 4.824 1.00 86.00 101 GLN A C 1
ATOM 789 O O . GLN A 1 101 ? 12.233 5.577 3.779 1.00 86.00 101 GLN A O 1
ATOM 794 N N . SER A 1 102 ? 12.249 5.819 6.017 1.00 87.12 102 SER A N 1
ATOM 795 C CA . SER A 1 102 ? 10.789 5.725 6.144 1.00 87.12 102 SER A CA 1
ATOM 796 C C . SER A 1 102 ? 10.098 6.934 5.514 1.00 87.12 102 SER A C 1
ATOM 798 O O . SER A 1 102 ? 9.147 6.766 4.755 1.00 87.12 102 SER A O 1
ATOM 800 N N . LYS A 1 103 ? 10.637 8.145 5.718 1.00 86.19 103 LYS A N 1
ATOM 801 C CA . LYS A 1 103 ? 10.099 9.376 5.119 1.00 86.19 103 LYS A CA 1
ATOM 802 C C . LYS A 1 103 ? 10.075 9.360 3.591 1.00 86.19 103 LYS A C 1
ATOM 804 O O . LYS A 1 103 ? 9.163 9.937 3.025 1.00 86.19 103 LYS A O 1
ATOM 809 N N . LYS A 1 104 ? 10.989 8.653 2.915 1.00 87.12 104 LYS A N 1
ATOM 810 C CA . LYS A 1 104 ? 10.989 8.543 1.439 1.00 87.12 104 LYS A CA 1
ATOM 811 C C . LYS A 1 104 ? 9.719 7.928 0.840 1.00 87.12 104 LYS A C 1
ATOM 813 O O . LYS A 1 104 ? 9.549 7.998 -0.369 1.00 87.12 104 LYS A O 1
ATOM 818 N N . LEU A 1 105 ? 8.899 7.247 1.638 1.00 82.25 105 LEU A N 1
ATOM 819 C CA . LEU A 1 105 ? 7.634 6.667 1.181 1.00 82.25 105 LEU A CA 1
ATOM 820 C C . LEU A 1 105 ? 6.417 7.548 1.492 1.00 82.25 105 LEU A C 1
ATOM 822 O O . LEU A 1 105 ? 5.332 7.246 1.012 1.00 82.25 105 LEU A O 1
ATOM 826 N N . ILE A 1 106 ? 6.593 8.589 2.308 1.00 72.25 106 ILE A N 1
ATOM 827 C CA . ILE A 1 106 ? 5.512 9.438 2.832 1.00 72.25 106 ILE A CA 1
ATOM 828 C C . ILE A 1 106 ? 5.642 10.880 2.317 1.00 72.25 106 ILE A C 1
ATOM 830 O O . ILE A 1 106 ? 4.643 11.587 2.240 1.00 72.25 106 ILE A O 1
ATOM 834 N N . HIS A 1 107 ? 6.866 11.317 2.008 1.00 52.97 107 HIS A N 1
ATOM 835 C CA . HIS A 1 107 ? 7.230 12.697 1.695 1.00 52.97 107 HIS A CA 1
ATOM 836 C C . HIS A 1 107 ? 7.576 12.881 0.221 1.00 52.97 107 HIS A C 1
ATOM 838 O O . HIS A 1 107 ? 8.297 12.005 -0.315 1.00 52.97 107 HIS A O 1
#

Radius of gyration: 19.09 Å; chains: 1; bounding box: 39×26×61 Å

Secondary structure (DSSP, 8-state):
-PPPHHHHHHHHHHHHHHHHHHHHHT-S-SB-S-HHHIIIIIS-----HHHHHHHT---SS------TTSSHHHHHHHHHHHHHHBTT--------SSHHHHHTTT-

Foldseek 3Di:
DDDDPVVVVVVVVVVVVVVVVVQVVLDDFPDADQLQCCCCPVVVHHDDPVLVCVSPPPDPDDDDDDDPPPCVLVSVLSSLVCCQRYPVHDDDDFDDPDPVVSVVSVD